Protein AF-A0A3M5E3H2-F1 (afdb_monomer_lite)

Structure (mmCIF, N/CA/C/O backbone):
data_AF-A0A3M5E3H2-F1
#
_entry.id   AF-A0A3M5E3H2-F1
#
loop_
_atom_site.group_PDB
_atom_site.id
_atom_site.type_symbol
_atom_site.label_atom_id
_atom_site.label_alt_id
_atom_site.label_comp_id
_atom_site.label_asym_id
_atom_site.label_entity_id
_atom_site.label_seq_id
_atom_site.pdbx_PDB_ins_code
_atom_site.Cartn_x
_atom_site.Cartn_y
_atom_site.Cartn_z
_atom_site.occupancy
_atom_site.B_iso_or_equiv
_atom_site.auth_seq_id
_atom_site.auth_comp_id
_atom_site.auth_asym_id
_atom_site.auth_atom_id
_atom_site.pdbx_PDB_model_num
ATOM 1 N N . MET A 1 1 ? -10.280 30.572 17.667 1.00 24.98 1 MET A N 1
ATOM 2 C CA . MET A 1 1 ? -10.119 31.002 16.257 1.00 24.98 1 MET A CA 1
ATOM 3 C C . MET A 1 1 ? -9.530 29.862 15.417 1.00 24.98 1 MET A C 1
ATOM 5 O O . MET A 1 1 ? -8.438 29.987 14.885 1.00 24.98 1 MET A O 1
ATOM 9 N N . ALA A 1 2 ? -10.237 28.734 15.304 1.00 27.50 2 ALA A N 1
ATOM 10 C CA . ALA A 1 2 ? -9.806 27.563 14.534 1.00 27.50 2 ALA A CA 1
ATOM 11 C C . ALA A 1 2 ? -10.835 27.304 13.423 1.00 27.50 2 ALA A C 1
ATOM 13 O O . ALA A 1 2 ? -11.674 26.425 13.549 1.00 27.50 2 ALA A O 1
ATOM 14 N N . SER A 1 3 ? -10.863 28.165 12.401 1.00 30.80 3 SER A N 1
ATOM 15 C CA . SER A 1 3 ? -11.908 28.105 11.362 1.00 30.80 3 SER A CA 1
ATOM 16 C C . SER A 1 3 ? -11.408 28.301 9.928 1.00 30.80 3 SER A C 1
ATOM 18 O O . SER A 1 3 ? -12.198 28.139 9.007 1.00 30.80 3 SER A O 1
ATOM 20 N N . SER A 1 4 ? -10.127 28.614 9.696 1.00 26.80 4 SER A N 1
ATOM 21 C CA . SER A 1 4 ? -9.605 28.797 8.328 1.00 26.80 4 SER A CA 1
ATOM 22 C C . SER A 1 4 ? -8.741 27.634 7.825 1.00 26.80 4 SER A C 1
ATOM 24 O O . SER A 1 4 ? -8.666 27.424 6.618 1.00 26.80 4 SER A O 1
ATOM 26 N N . ALA A 1 5 ? -8.124 26.853 8.719 1.00 29.28 5 ALA A N 1
ATOM 27 C CA . ALA A 1 5 ? -7.246 25.744 8.334 1.00 29.28 5 ALA A CA 1
ATOM 28 C C . ALA A 1 5 ? -8.039 24.513 7.861 1.00 29.28 5 ALA A C 1
ATOM 30 O O . ALA A 1 5 ? -7.761 23.977 6.794 1.00 29.28 5 ALA A O 1
ATOM 31 N N . SER A 1 6 ? -9.081 24.118 8.602 1.00 30.88 6 SER A N 1
ATOM 32 C CA . SER A 1 6 ? -9.909 22.946 8.281 1.00 30.88 6 SER A CA 1
ATOM 33 C C . SER A 1 6 ? -10.748 23.121 7.011 1.00 30.88 6 SER A C 1
ATOM 35 O O . SER A 1 6 ? -11.039 22.140 6.340 1.00 30.88 6 SER A O 1
ATOM 37 N N . ALA A 1 7 ? -11.115 24.362 6.669 1.00 29.27 7 ALA A N 1
ATOM 38 C CA . ALA A 1 7 ? -11.864 24.666 5.449 1.00 29.27 7 ALA A CA 1
ATOM 39 C C . ALA A 1 7 ? -10.999 24.513 4.186 1.00 29.27 7 ALA A C 1
ATOM 41 O O . ALA A 1 7 ? -11.490 24.030 3.176 1.00 29.27 7 ALA A O 1
ATOM 42 N N . ARG A 1 8 ? -9.701 24.851 4.255 1.00 29.38 8 ARG A N 1
ATOM 43 C CA . ARG A 1 8 ? -8.766 24.660 3.131 1.00 29.38 8 ARG A CA 1
ATOM 44 C C . ARG A 1 8 ? -8.335 23.209 2.930 1.00 29.38 8 ARG A C 1
ATOM 46 O O . ARG A 1 8 ? -7.962 22.863 1.822 1.00 29.38 8 ARG A O 1
ATOM 53 N N . LEU A 1 9 ? -8.400 22.374 3.971 1.00 33.12 9 LEU A N 1
ATOM 54 C CA . LEU A 1 9 ? -8.056 20.946 3.891 1.00 33.12 9 LEU A CA 1
ATOM 55 C C . LEU A 1 9 ? -9.056 20.111 3.073 1.00 33.12 9 LEU A C 1
ATOM 57 O O . LEU A 1 9 ? -8.763 18.969 2.746 1.00 33.12 9 LEU A O 1
ATOM 61 N N . LEU A 1 10 ? -10.255 20.633 2.800 1.00 39.06 10 LEU A N 1
ATOM 62 C CA . LEU A 1 10 ? -11.311 19.921 2.072 1.00 39.06 10 LEU A CA 1
ATOM 63 C C . LEU A 1 10 ? -11.471 20.393 0.615 1.00 39.06 10 LEU A C 1
ATOM 65 O O . LEU A 1 10 ? -12.253 19.795 -0.117 1.00 39.06 10 LEU A O 1
ATOM 69 N N . ASP A 1 11 ? -10.733 21.431 0.207 1.00 33.22 11 ASP A N 1
ATOM 70 C CA . ASP A 1 11 ? -10.933 22.184 -1.045 1.00 33.22 11 ASP A CA 1
ATOM 71 C C . ASP A 1 11 ? -9.992 21.738 -2.188 1.00 33.22 11 ASP A C 1
ATOM 73 O O . ASP A 1 11 ? -10.074 22.231 -3.310 1.00 33.22 11 ASP A O 1
ATOM 77 N N . THR A 1 12 ? -9.088 20.790 -1.918 1.00 33.94 12 THR A N 1
ATOM 78 C CA . THR A 1 12 ? -8.116 20.237 -2.875 1.00 33.94 12 THR A CA 1
ATOM 79 C C . THR A 1 12 ? -8.295 18.727 -3.016 1.00 33.94 12 THR A C 1
ATOM 81 O O . THR A 1 12 ? -8.411 18.046 -2.006 1.00 33.94 12 THR A O 1
ATOM 84 N N . ASP A 1 13 ? -8.350 18.223 -4.258 1.00 39.69 13 ASP A N 1
ATOM 85 C CA . ASP A 1 13 ? -8.534 16.818 -4.689 1.00 39.69 13 ASP A CA 1
ATOM 86 C C . ASP A 1 13 ? -8.334 15.747 -3.595 1.00 39.69 13 ASP A C 1
ATOM 88 O O . ASP A 1 13 ? -7.263 15.145 -3.458 1.00 39.69 13 ASP A O 1
ATOM 92 N N . ASN A 1 14 ? -9.397 15.506 -2.822 1.00 42.16 14 ASN A N 1
ATOM 93 C CA . ASN A 1 14 ? -9.411 14.606 -1.673 1.00 42.16 14 ASN A CA 1
ATOM 94 C C . ASN A 1 14 ? -10.047 13.260 -2.033 1.00 42.16 14 ASN A C 1
ATOM 96 O O . ASN A 1 14 ? -11.160 13.205 -2.559 1.00 42.16 14 ASN A O 1
ATOM 100 N N . HIS A 1 15 ? -9.409 12.156 -1.639 1.00 43.94 15 HIS A N 1
ATOM 101 C CA . HIS A 1 15 ? -10.069 10.850 -1.617 1.00 43.94 15 HIS A CA 1
ATOM 102 C C . HIS A 1 15 ? -10.847 10.693 -0.304 1.00 43.94 15 HIS A C 1
ATOM 104 O O . HIS A 1 15 ? -10.282 10.378 0.742 1.00 43.94 15 HIS A O 1
ATOM 110 N N . LEU A 1 16 ? -12.161 10.922 -0.352 1.00 42.62 16 LEU A N 1
ATOM 111 C CA . LEU A 1 16 ? -13.077 10.601 0.744 1.00 42.62 16 LEU A CA 1
ATOM 112 C C . LEU A 1 16 ? -13.538 9.150 0.604 1.00 42.62 16 LEU A C 1
ATOM 114 O O . LEU A 1 16 ? -14.404 8.846 -0.219 1.00 42.62 16 LEU A O 1
ATOM 118 N N . ARG A 1 17 ? -13.008 8.249 1.435 1.00 47.22 17 ARG A N 1
ATOM 119 C CA . ARG A 1 17 ? -13.519 6.875 1.504 1.00 47.22 17 ARG A CA 1
ATOM 120 C C . ARG A 1 17 ? -14.488 6.737 2.675 1.00 47.22 17 ARG A C 1
ATOM 122 O O . ARG A 1 17 ? -14.124 6.906 3.837 1.00 47.22 17 ARG A O 1
ATOM 129 N N . ARG A 1 18 ? -15.752 6.431 2.361 1.00 42.09 18 ARG A N 1
ATOM 130 C CA . ARG A 1 18 ? -16.764 6.053 3.358 1.00 42.09 18 ARG A CA 1
ATOM 131 C C . ARG A 1 18 ? -16.451 4.644 3.856 1.00 42.09 18 ARG A C 1
ATOM 133 O O . ARG A 1 18 ? -16.488 3.701 3.071 1.00 42.09 18 ARG A O 1
ATOM 140 N N . GLY A 1 19 ? -16.160 4.494 5.145 1.00 40.78 19 GLY A N 1
ATOM 141 C CA . GLY A 1 19 ? -16.136 3.177 5.776 1.00 40.78 19 GLY A CA 1
ATOM 142 C C . GLY A 1 19 ? -17.565 2.658 5.929 1.00 40.78 19 GLY A C 1
ATOM 143 O O . GLY A 1 19 ? -18.363 3.285 6.623 1.00 40.78 19 GLY A O 1
ATOM 144 N N . LEU A 1 20 ? -17.902 1.535 5.286 1.00 39.81 20 LEU A N 1
ATOM 145 C CA . LEU A 1 20 ? -19.012 0.706 5.758 1.00 39.81 20 LEU A CA 1
ATOM 146 C C . LEU A 1 20 ? -18.526 -0.057 7.001 1.00 39.81 20 LEU A C 1
ATOM 148 O O . LEU A 1 20 ? -17.483 -0.703 6.961 1.00 39.81 20 LEU A O 1
ATOM 152 N N . ASP A 1 21 ? -19.284 0.084 8.089 1.00 39.50 21 ASP A N 1
ATOM 15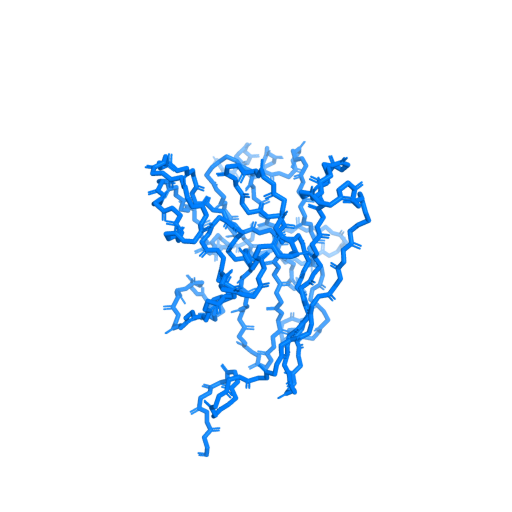3 C CA . ASP A 1 21 ? -19.108 -0.520 9.417 1.00 39.50 21 ASP A CA 1
ATOM 154 C C . ASP A 1 21 ? -17.797 -0.214 10.163 1.00 39.50 21 ASP A C 1
ATOM 156 O O . ASP A 1 21 ? -17.011 -1.085 10.536 1.00 39.50 21 ASP A O 1
ATOM 160 N N . SER A 1 22 ? -17.627 1.063 10.517 1.00 40.03 22 SER A N 1
ATOM 161 C CA . SER A 1 22 ? -16.979 1.412 11.786 1.00 40.03 22 SER A CA 1
ATOM 162 C C . SER A 1 22 ? -18.007 1.280 12.925 1.00 40.03 22 SER A C 1
ATOM 164 O O . SER A 1 22 ? -19.150 1.707 12.747 1.00 40.03 22 SER A O 1
ATOM 166 N N . PRO A 1 23 ? -17.645 0.784 14.128 1.00 41.59 23 PRO A N 1
ATOM 167 C CA . PRO A 1 23 ? -18.532 0.837 15.297 1.00 41.59 23 PRO A CA 1
ATOM 168 C C . PRO A 1 23 ? -18.955 2.272 15.668 1.00 41.59 23 PRO A C 1
ATOM 170 O O . PRO A 1 23 ? -19.907 2.464 16.421 1.00 41.59 23 PRO A O 1
ATOM 173 N N . ARG A 1 24 ? -18.289 3.291 15.106 1.00 45.66 24 ARG A N 1
ATOM 174 C CA . ARG A 1 24 ? -18.773 4.674 15.050 1.00 45.66 24 ARG A CA 1
ATOM 175 C C . ARG A 1 24 ? -19.448 4.884 13.695 1.00 45.66 24 ARG A C 1
ATOM 177 O O . ARG A 1 24 ? -18.758 5.119 12.706 1.00 45.66 24 ARG A O 1
ATOM 184 N N . ARG A 1 25 ? -20.781 4.813 13.653 1.00 44.31 25 ARG A N 1
ATOM 185 C CA . ARG A 1 25 ? -21.604 4.897 12.427 1.00 44.31 25 ARG A CA 1
ATOM 186 C C . ARG A 1 25 ? -21.476 6.218 11.638 1.00 44.31 25 ARG A C 1
ATOM 188 O O . ARG A 1 25 ? -22.064 6.326 10.569 1.00 44.31 25 ARG A O 1
ATOM 195 N N . ASP A 1 26 ? -20.655 7.166 12.102 1.00 51.56 26 ASP A N 1
ATOM 196 C CA . ASP A 1 26 ? -20.571 8.533 11.575 1.00 51.56 26 ASP A CA 1
ATOM 197 C C . ASP A 1 26 ? -19.149 9.005 11.211 1.00 51.56 26 ASP A C 1
ATOM 199 O O . ASP A 1 26 ? -18.940 10.205 11.087 1.00 51.56 26 ASP A O 1
ATOM 203 N N . ALA A 1 27 ? -18.159 8.115 11.052 1.00 56.34 27 ALA A N 1
ATOM 204 C CA . ALA A 1 27 ? -16.757 8.498 10.809 1.00 56.34 27 ALA A CA 1
ATOM 205 C C . ALA A 1 27 ? -16.323 8.374 9.327 1.00 56.34 27 ALA A C 1
ATOM 207 O O . ALA A 1 27 ? -16.351 7.282 8.760 1.00 56.34 27 ALA A O 1
ATOM 208 N N . GLY A 1 28 ? -15.874 9.473 8.708 1.00 58.59 28 GLY A N 1
ATOM 209 C CA . GLY A 1 28 ? -15.251 9.513 7.373 1.00 58.59 28 GLY A CA 1
ATOM 210 C C . GLY A 1 28 ? -13.780 9.930 7.448 1.00 58.59 28 GLY A C 1
ATOM 211 O O . GLY A 1 28 ? -13.440 10.779 8.267 1.00 58.59 28 GLY A O 1
ATOM 212 N N . LEU A 1 29 ? -12.905 9.342 6.623 1.00 60.53 29 LEU A N 1
ATOM 213 C CA . LEU A 1 29 ? -11.485 9.715 6.563 1.00 60.53 29 LEU A CA 1
ATOM 214 C C . LEU A 1 29 ? -11.177 10.538 5.303 1.00 60.53 29 LEU A C 1
ATOM 216 O O . LEU A 1 29 ? -11.635 10.185 4.216 1.00 60.53 29 LEU A O 1
ATOM 220 N N . ALA A 1 30 ? -10.393 11.610 5.456 1.00 56.00 30 ALA A N 1
ATOM 221 C CA . ALA A 1 30 ? -9.865 12.434 4.361 1.00 56.00 30 ALA A CA 1
ATOM 222 C C . ALA A 1 30 ? -8.331 12.470 4.402 1.00 56.00 30 ALA A C 1
ATOM 224 O O . ALA A 1 30 ? -7.754 12.494 5.495 1.00 56.00 30 ALA A O 1
ATOM 225 N N . ALA A 1 31 ? -7.698 12.475 3.224 1.00 54.66 31 ALA A N 1
ATOM 226 C CA . ALA A 1 31 ? -6.249 12.466 3.070 1.00 54.66 31 ALA A CA 1
ATOM 227 C C . ALA A 1 31 ? -5.745 13.543 2.096 1.00 54.66 31 ALA A C 1
ATOM 229 O O . ALA A 1 31 ? -6.076 13.500 0.916 1.00 54.66 31 ALA A O 1
ATOM 230 N N . GLU A 1 32 ? -4.922 14.468 2.601 1.00 52.44 32 GLU A N 1
ATOM 231 C CA . GLU A 1 32 ? -4.383 15.629 1.862 1.00 52.44 32 GLU A CA 1
ATOM 232 C C . GLU A 1 32 ? -3.162 15.257 0.992 1.00 52.44 32 GLU A C 1
ATOM 234 O O . GLU A 1 32 ? -2.498 14.259 1.266 1.00 52.44 32 GLU A O 1
ATOM 239 N N . ARG A 1 33 ? -2.822 16.042 -0.045 1.00 52.03 33 ARG A N 1
ATOM 240 C CA . ARG A 1 33 ? -1.757 15.709 -1.017 1.00 52.03 33 ARG A CA 1
ATOM 241 C C . ARG A 1 33 ? -0.357 16.209 -0.636 1.00 52.03 33 ARG A C 1
ATOM 243 O O . ARG A 1 33 ? 0.608 15.479 -0.864 1.00 52.03 33 ARG A O 1
ATOM 250 N N . GLU A 1 34 ? -0.211 17.390 -0.029 1.00 45.34 34 GLU A N 1
ATOM 251 C CA . GLU A 1 34 ? 1.097 17.913 0.412 1.00 45.34 34 GLU A CA 1
ATOM 252 C C . GLU A 1 34 ? 1.220 17.948 1.943 1.00 45.34 34 GLU A C 1
ATOM 254 O O . GLU A 1 34 ? 0.585 18.757 2.615 1.00 45.34 34 GLU A O 1
ATOM 259 N N . ARG A 1 35 ? 2.081 17.071 2.493 1.00 60.72 35 ARG A N 1
ATOM 260 C CA . ARG A 1 35 ? 2.051 16.609 3.901 1.00 60.72 35 ARG A CA 1
ATOM 261 C C . ARG A 1 35 ? 0.732 15.891 4.182 1.00 60.72 35 ARG A C 1
ATOM 263 O O . ARG A 1 35 ? -0.196 16.472 4.739 1.00 60.72 35 ARG A O 1
ATOM 270 N N . ARG A 1 36 ? 0.659 14.633 3.731 1.00 68.56 36 ARG A N 1
ATOM 271 C CA . ARG A 1 36 ? -0.570 13.839 3.763 1.00 68.56 36 ARG A CA 1
ATOM 272 C C . ARG A 1 36 ? -1.066 13.685 5.197 1.00 68.56 36 ARG A C 1
ATOM 274 O O . ARG A 1 36 ? -0.471 12.982 6.014 1.00 68.56 36 ARG A O 1
ATOM 281 N N . GLY A 1 37 ? -2.141 14.405 5.497 1.00 75.81 37 GLY A N 1
ATOM 282 C CA . GLY A 1 37 ? -2.857 14.298 6.756 1.00 75.81 37 GLY A CA 1
ATOM 283 C C . GLY A 1 37 ? -3.867 13.163 6.707 1.00 75.81 37 GLY A C 1
ATOM 284 O O . GLY A 1 37 ? -4.283 12.752 5.633 1.00 75.81 37 GLY A O 1
ATOM 285 N N . LEU A 1 38 ? -4.271 12.665 7.867 1.00 81.12 38 LEU A N 1
ATOM 286 C CA . LEU A 1 38 ? -5.430 11.799 8.014 1.00 81.12 38 LEU A CA 1
ATOM 287 C C . LEU A 1 38 ? -6.298 12.385 9.113 1.00 81.12 38 LEU A C 1
ATOM 289 O O . LEU A 1 38 ? -5.798 12.628 10.209 1.00 81.12 38 LEU A O 1
ATOM 293 N N . LEU A 1 39 ? -7.582 12.588 8.848 1.00 81.75 39 LEU A N 1
ATOM 294 C CA . LEU A 1 39 ? -8.536 13.045 9.857 1.00 81.75 39 LEU A CA 1
ATOM 295 C C . LEU A 1 39 ? -9.785 12.181 9.868 1.00 81.75 39 LEU A C 1
ATOM 297 O O . LEU A 1 39 ? -10.184 11.693 8.820 1.00 81.75 39 LEU A O 1
ATOM 301 N N . VAL A 1 40 ? -10.406 12.047 11.035 1.00 80.44 40 VAL A N 1
ATOM 302 C CA . VAL A 1 40 ? -11.738 11.484 11.253 1.00 80.44 40 VAL A CA 1
ATOM 303 C C . VAL A 1 40 ? -12.746 12.623 11.284 1.00 80.44 40 VAL A C 1
ATOM 305 O O . VAL A 1 40 ? -12.762 13.433 12.206 1.00 80.44 40 VAL A O 1
ATOM 308 N N . ALA A 1 41 ? -13.609 12.680 10.282 1.00 78.69 41 ALA A N 1
ATOM 309 C CA . ALA A 1 41 ? -14.752 13.573 10.257 1.00 78.69 41 ALA A CA 1
ATOM 310 C C . ALA A 1 41 ? -15.984 12.854 10.806 1.00 78.69 41 ALA A C 1
ATOM 312 O O . ALA A 1 41 ? -16.284 11.734 10.398 1.00 78.69 41 ALA A O 1
ATOM 313 N N . HIS A 1 42 ? -16.711 13.522 11.692 1.00 76.31 42 HIS A N 1
ATOM 314 C CA . HIS A 1 42 ? -18.009 13.103 12.193 1.00 76.31 42 HIS A CA 1
ATOM 315 C C . HIS A 1 42 ? -19.119 13.689 11.330 1.00 76.31 42 HIS A C 1
ATOM 317 O O . HIS A 1 42 ? -19.041 14.849 10.918 1.00 76.31 42 HIS A O 1
ATOM 323 N N . ARG A 1 43 ? -20.153 12.902 11.041 1.00 74.25 43 ARG A N 1
ATOM 324 C CA . ARG A 1 43 ? -21.332 13.399 10.337 1.00 74.25 43 ARG A CA 1
ATOM 325 C C . ARG A 1 43 ? -22.388 13.869 11.332 1.00 74.25 43 ARG A C 1
ATOM 327 O O . ARG A 1 43 ? -22.942 13.062 12.064 1.00 74.25 43 ARG A O 1
ATOM 334 N N . ASP A 1 44 ? -22.700 15.158 11.299 1.00 76.31 44 ASP A N 1
ATOM 335 C CA . ASP A 1 44 ? -23.777 15.777 12.075 1.00 76.31 44 ASP A CA 1
ATOM 336 C C . ASP A 1 44 ? -24.732 16.508 11.124 1.00 76.31 44 ASP A C 1
ATOM 338 O O . ASP A 1 44 ? -24.305 17.355 10.339 1.00 76.31 44 ASP A O 1
ATOM 342 N N . ASN A 1 45 ? -26.023 16.159 11.164 1.00 75.25 45 ASN A N 1
ATOM 343 C CA . ASN A 1 45 ? -27.088 16.809 10.390 1.00 75.25 45 ASN A CA 1
ATOM 344 C C . ASN A 1 45 ? -26.726 17.060 8.909 1.00 75.25 45 ASN A C 1
ATOM 346 O O . ASN A 1 45 ? -26.957 18.130 8.353 1.00 75.25 45 ASN A O 1
ATOM 350 N N . SER A 1 46 ? -26.158 16.042 8.255 1.00 76.62 46 SER A N 1
ATOM 351 C CA . SER A 1 46 ? -25.671 16.055 6.862 1.00 76.62 46 SER A CA 1
ATOM 352 C C . SER A 1 46 ? -24.380 16.831 6.579 1.00 76.62 46 SER A C 1
ATOM 354 O O . SER A 1 46 ? -23.873 16.713 5.463 1.00 76.62 46 SER A O 1
ATOM 356 N N . ALA A 1 47 ? -23.795 17.521 7.557 1.00 76.62 47 ALA A N 1
ATOM 357 C CA . ALA A 1 47 ? -22.475 18.136 7.454 1.00 76.62 47 ALA A CA 1
ATOM 358 C C . ALA A 1 47 ? -21.380 17.205 8.001 1.00 76.62 47 ALA A C 1
ATOM 360 O O . ALA A 1 47 ? -21.593 16.476 8.967 1.00 76.62 47 ALA A O 1
ATOM 361 N N . TRP A 1 48 ? -20.194 17.245 7.394 1.00 76.62 48 TRP A N 1
ATOM 362 C CA . TRP A 1 48 ? -18.998 16.594 7.930 1.00 76.62 48 TRP A CA 1
ATOM 363 C C . TRP A 1 48 ? -18.214 17.597 8.769 1.00 76.62 48 TRP A C 1
ATOM 365 O O . TRP A 1 48 ? -17.888 18.684 8.294 1.00 76.62 48 TRP A O 1
ATOM 375 N N . ARG A 1 49 ? -17.913 17.241 10.017 1.00 77.88 49 ARG A N 1
ATOM 376 C CA . ARG A 1 49 ? -17.200 18.095 10.967 1.00 77.88 49 ARG A CA 1
ATOM 377 C C . ARG A 1 49 ? -16.015 17.352 11.567 1.00 77.88 49 ARG A C 1
ATOM 379 O O . ARG A 1 49 ? -16.122 16.210 11.994 1.00 77.88 49 ARG A O 1
ATOM 386 N N . CYS A 1 50 ? -14.875 18.026 11.606 1.00 77.62 50 CYS A N 1
ATOM 387 C CA . CYS A 1 50 ? -13.707 17.591 12.361 1.00 77.62 50 CYS A CA 1
ATOM 388 C C . CYS A 1 50 ? -13.870 18.150 13.783 1.00 77.62 50 CYS A C 1
ATOM 390 O O . CYS A 1 50 ? -13.689 19.351 13.988 1.00 77.62 50 CYS A O 1
ATOM 392 N N . GLU A 1 51 ? -14.282 17.319 14.742 1.00 75.38 51 GLU A N 1
ATOM 393 C CA . GLU A 1 51 ? -14.540 17.738 16.127 1.00 75.38 51 GLU A CA 1
ATOM 394 C C . GLU A 1 51 ? -13.511 17.145 17.095 1.00 75.38 51 GLU A C 1
ATOM 396 O O . GLU A 1 51 ? -13.127 15.981 16.985 1.00 75.38 51 GLU A O 1
ATOM 401 N N . GLY A 1 52 ? -13.056 17.948 18.060 1.00 76.62 52 GLY A N 1
ATOM 402 C CA . GLY A 1 52 ? -12.059 17.523 19.045 1.00 76.62 52 GLY A CA 1
ATOM 403 C C . GLY A 1 52 ? -10.718 17.119 18.416 1.00 76.62 52 GLY A C 1
ATOM 404 O O . GLY A 1 52 ? -10.184 17.815 17.554 1.00 76.62 52 GLY A O 1
ATOM 405 N N . SER A 1 53 ? -10.153 15.995 18.870 1.00 77.00 53 SER A N 1
ATOM 406 C CA . SER A 1 53 ? -8.905 15.418 18.337 1.00 77.00 53 SER A CA 1
ATOM 407 C C . SER A 1 53 ? -9.182 14.561 17.098 1.00 77.00 53 SER A C 1
ATOM 409 O O . SER A 1 53 ? -9.035 13.344 17.120 1.00 77.00 53 SER A O 1
ATOM 411 N N . CYS A 1 54 ? -9.646 15.208 16.032 1.00 79.56 54 CYS A N 1
ATOM 412 C CA . CYS A 1 54 ? -10.053 14.549 14.794 1.00 79.56 54 CYS A CA 1
ATOM 413 C C . CYS A 1 54 ? -8.890 14.274 13.827 1.00 79.56 54 CYS A C 1
ATOM 415 O O . CYS A 1 54 ? -9.017 13.421 12.959 1.00 79.56 54 CYS A O 1
ATOM 417 N N . VAL A 1 55 ? -7.753 14.964 13.950 1.00 84.38 55 VAL A N 1
ATOM 418 C CA . VAL A 1 55 ? -6.570 14.717 13.107 1.00 84.38 55 VAL A CA 1
ATOM 419 C C . VAL A 1 55 ? -5.779 13.542 13.681 1.00 84.38 55 VAL A C 1
ATOM 421 O O . VAL A 1 55 ? -5.245 13.636 14.782 1.00 84.38 55 VAL A O 1
ATOM 424 N N . LEU A 1 56 ? -5.703 12.447 12.927 1.00 83.38 56 LEU A N 1
ATOM 425 C CA . LEU A 1 56 ? -4.952 11.240 13.276 1.00 83.38 56 LEU A CA 1
ATOM 426 C C . LEU A 1 56 ? -3.489 11.322 12.836 1.00 83.38 56 LEU A C 1
ATOM 428 O O . LEU A 1 56 ? -2.603 10.899 13.569 1.00 83.38 56 LEU A O 1
ATOM 432 N N . LEU A 1 57 ? -3.234 11.852 11.637 1.00 80.50 57 LEU A N 1
ATOM 433 C CA . LEU A 1 57 ? -1.890 12.017 11.084 1.00 80.50 57 LEU A CA 1
ATOM 434 C C . LEU A 1 57 ? -1.751 13.404 10.470 1.00 80.50 57 LEU A C 1
ATOM 436 O O . LEU A 1 57 ? -2.670 13.913 9.835 1.00 80.50 57 LEU A O 1
ATOM 440 N N . ALA A 1 58 ? -0.568 13.980 10.617 1.00 80.44 58 ALA A N 1
ATOM 441 C CA . ALA A 1 58 ? -0.109 15.146 9.871 1.00 80.44 58 ALA A CA 1
ATOM 442 C C . ALA A 1 58 ? 1.386 14.958 9.597 1.00 80.44 58 ALA A C 1
ATOM 444 O O . ALA A 1 58 ? 2.233 15.746 10.019 1.00 80.44 58 ALA A O 1
ATOM 445 N N . GLU A 1 59 ? 1.719 13.824 8.981 1.00 72.19 59 GLU A N 1
ATOM 446 C CA . GLU A 1 59 ? 3.103 13.434 8.755 1.00 72.19 59 GLU A CA 1
ATOM 447 C C . GLU A 1 59 ? 3.597 13.946 7.402 1.00 72.19 59 GLU A C 1
ATOM 449 O O . GLU A 1 59 ? 2.902 13.941 6.387 1.00 72.19 59 GLU A O 1
ATOM 454 N N . GLY A 1 60 ? 4.843 14.401 7.400 1.00 77.81 60 GLY A N 1
ATOM 455 C CA . GLY A 1 60 ? 5.572 14.734 6.191 1.00 77.81 60 GLY A CA 1
ATOM 456 C C . GLY A 1 60 ? 6.876 13.955 6.118 1.00 77.81 60 GLY A C 1
ATOM 457 O O . GLY A 1 60 ? 7.123 12.995 6.851 1.00 77.81 60 GLY A O 1
ATOM 458 N N . GLY A 1 61 ? 7.750 14.423 5.241 1.00 86.25 61 GLY A N 1
ATOM 459 C CA . GLY A 1 61 ? 9.068 13.841 5.050 1.00 86.25 61 GLY A CA 1
ATOM 460 C C . GLY A 1 61 ? 9.132 12.937 3.832 1.00 86.25 61 GLY A C 1
ATOM 461 O O . GLY A 1 61 ? 8.149 12.715 3.124 1.00 86.25 61 GLY A O 1
ATOM 462 N N . LYS A 1 62 ? 10.347 12.468 3.569 1.00 90.56 62 LYS A N 1
ATOM 463 C CA . LYS A 1 62 ? 10.673 11.668 2.397 1.00 90.56 62 LYS A CA 1
ATOM 464 C C . LYS A 1 62 ? 11.184 10.307 2.833 1.00 90.56 62 LYS A C 1
ATOM 466 O O . LYS A 1 62 ? 11.904 10.220 3.828 1.00 90.56 62 LYS A O 1
ATOM 471 N N . ILE A 1 63 ? 10.833 9.280 2.079 1.00 91.62 63 ILE A N 1
ATOM 472 C CA . ILE A 1 63 ? 11.382 7.934 2.228 1.00 91.62 63 ILE A CA 1
ATOM 473 C C . ILE A 1 63 ? 12.181 7.573 0.991 1.00 91.62 63 ILE A C 1
ATOM 475 O O . ILE A 1 63 ? 11.979 8.124 -0.093 1.00 91.62 63 ILE A O 1
ATOM 479 N N . GLU A 1 64 ? 13.113 6.659 1.188 1.00 93.94 64 GLU A N 1
ATOM 480 C CA . GLU A 1 64 ? 13.698 5.915 0.089 1.00 93.94 64 GLU A CA 1
ATOM 481 C C . GLU A 1 64 ? 12.701 4.821 -0.318 1.00 93.94 64 GLU A C 1
ATOM 483 O O . GLU A 1 64 ? 12.152 4.157 0.570 1.00 93.94 64 GLU A O 1
ATOM 488 N N . PRO A 1 65 ? 12.383 4.684 -1.615 1.00 93.69 65 PRO A N 1
ATOM 489 C CA . PRO A 1 65 ? 11.512 3.614 -2.075 1.00 93.69 65 PRO A CA 1
ATOM 490 C C . PRO A 1 65 ? 12.189 2.245 -1.892 1.00 93.69 65 PRO A C 1
ATOM 492 O O . PRO A 1 65 ? 13.402 2.172 -1.674 1.00 93.69 65 PRO A O 1
ATOM 495 N N . PRO A 1 66 ? 11.426 1.145 -1.990 1.00 94.75 66 PRO A N 1
ATOM 496 C CA . PRO A 1 66 ? 12.006 -0.192 -1.980 1.00 94.75 66 PRO A CA 1
ATOM 497 C C . PRO A 1 66 ? 13.061 -0.344 -3.097 1.00 94.75 66 PRO A C 1
ATOM 499 O O . PRO A 1 66 ? 12.865 0.206 -4.189 1.00 94.75 66 PRO A O 1
ATOM 502 N N . PRO A 1 67 ? 14.158 -1.093 -2.865 1.00 92.50 67 PRO A N 1
ATOM 503 C CA . PRO A 1 67 ? 15.229 -1.279 -3.848 1.00 92.50 67 PRO A CA 1
ATOM 504 C C . PRO A 1 67 ? 14.742 -1.763 -5.219 1.00 92.50 67 PRO A C 1
ATOM 506 O O . PRO A 1 67 ? 15.294 -1.378 -6.247 1.00 92.50 67 PRO A O 1
ATOM 509 N N . GLU A 1 68 ? 13.673 -2.558 -5.242 1.00 94.06 68 GLU A N 1
ATOM 510 C CA . GLU A 1 68 ? 13.026 -3.091 -6.440 1.00 94.06 68 GLU A CA 1
ATOM 511 C C . GLU A 1 68 ? 12.540 -1.985 -7.388 1.00 94.06 68 GLU A C 1
ATOM 513 O O . GLU A 1 68 ? 12.479 -2.198 -8.599 1.00 94.06 68 GLU A O 1
ATOM 518 N N . LEU A 1 69 ? 12.245 -0.780 -6.877 1.00 92.00 69 LEU A N 1
ATOM 519 C CA . LEU A 1 69 ? 11.858 0.361 -7.711 1.00 92.00 69 LEU A CA 1
ATOM 520 C C . LEU A 1 69 ? 13.053 0.901 -8.513 1.00 92.00 69 LEU A C 1
ATOM 522 O O . LEU A 1 69 ? 12.863 1.630 -9.480 1.00 92.00 69 LEU A O 1
ATOM 526 N N . GLY A 1 70 ? 14.294 0.546 -8.169 1.00 88.62 70 GLY A N 1
ATOM 527 C CA . GLY A 1 70 ? 15.486 0.959 -8.919 1.00 88.62 70 GLY A CA 1
ATOM 528 C C . GLY A 1 70 ? 15.737 2.472 -8.916 1.00 88.62 70 GLY A C 1
ATOM 529 O O . GLY A 1 70 ? 16.441 2.982 -9.781 1.00 88.62 70 GLY A O 1
ATOM 530 N N . SER A 1 71 ? 15.155 3.201 -7.961 1.00 84.75 71 SER A N 1
ATOM 531 C CA . SER A 1 71 ? 15.313 4.646 -7.801 1.00 84.75 71 SER A CA 1
ATOM 532 C C . SER A 1 71 ? 15.863 4.946 -6.412 1.00 84.75 71 SER A C 1
ATOM 534 O O . SER A 1 71 ? 15.205 4.675 -5.417 1.00 84.75 71 SER A O 1
ATOM 536 N N . ALA A 1 72 ? 17.042 5.563 -6.323 1.00 84.00 72 ALA A N 1
ATOM 537 C CA . ALA A 1 72 ? 17.600 6.039 -5.049 1.00 84.00 72 ALA A CA 1
ATOM 538 C C . ALA A 1 72 ? 17.025 7.409 -4.624 1.00 84.00 72 ALA A C 1
ATOM 540 O O . ALA A 1 72 ? 17.437 8.011 -3.628 1.00 84.00 72 ALA A O 1
ATOM 541 N N . ARG A 1 73 ? 16.093 7.968 -5.409 1.00 90.38 73 ARG A N 1
ATOM 542 C CA . ARG A 1 73 ? 15.530 9.289 -5.138 1.00 90.38 73 ARG A CA 1
ATOM 543 C C . ARG A 1 73 ? 14.571 9.204 -3.958 1.00 90.38 73 ARG A C 1
ATOM 545 O O . ARG A 1 73 ? 13.507 8.603 -4.053 1.00 90.38 73 ARG A O 1
ATOM 552 N N . LYS A 1 74 ? 14.894 9.923 -2.882 1.00 92.19 74 LYS A N 1
ATOM 553 C CA . LYS A 1 74 ? 13.960 10.121 -1.770 1.00 92.19 74 LYS A CA 1
ATOM 554 C C . LYS A 1 74 ? 12.757 10.944 -2.226 1.00 92.19 74 LYS A C 1
ATOM 556 O O . LYS A 1 74 ? 12.910 12.095 -2.654 1.00 92.19 74 LYS A O 1
ATOM 561 N N . LEU A 1 75 ? 11.568 10.372 -2.092 1.00 89.69 75 LEU A N 1
ATOM 562 C CA . LEU A 1 75 ? 10.296 10.983 -2.472 1.00 89.69 75 LEU A CA 1
ATOM 563 C C . LEU A 1 75 ? 9.377 11.112 -1.249 1.00 89.69 75 LEU A C 1
ATOM 565 O O . LEU A 1 75 ? 9.610 10.435 -0.245 1.00 89.69 75 LEU A O 1
ATOM 569 N N . PRO A 1 76 ? 8.396 12.032 -1.269 1.00 87.25 76 PRO A N 1
ATOM 570 C CA . PRO A 1 76 ? 7.489 12.228 -0.144 1.00 87.25 76 PRO A CA 1
ATOM 571 C C . PRO A 1 76 ? 6.767 10.939 0.245 1.00 87.25 76 PRO A C 1
ATOM 573 O O . PRO A 1 76 ? 6.343 10.190 -0.627 1.00 87.25 76 PRO A O 1
ATOM 576 N N . LYS A 1 77 ? 6.602 10.706 1.550 1.00 87.12 77 LYS A N 1
ATOM 577 C CA . LYS A 1 77 ? 5.708 9.650 2.037 1.00 87.12 77 LYS A CA 1
ATOM 578 C C . LYS A 1 77 ? 4.288 9.906 1.547 1.00 87.12 77 LYS A C 1
ATOM 580 O O . LYS A 1 77 ? 3.815 11.044 1.607 1.00 87.12 77 LYS A O 1
ATOM 585 N N . ASP A 1 78 ? 3.604 8.849 1.144 1.00 85.00 78 ASP A N 1
ATOM 586 C CA . ASP A 1 78 ? 2.208 8.915 0.764 1.00 85.00 78 ASP A CA 1
ATOM 587 C C . ASP A 1 78 ? 1.482 7.584 0.961 1.00 85.00 78 ASP A C 1
ATOM 589 O O . ASP A 1 78 ? 2.067 6.503 0.910 1.00 85.00 78 ASP A O 1
ATOM 593 N N . PHE A 1 79 ? 0.168 7.691 1.130 1.00 88.31 79 PHE A N 1
ATOM 594 C CA . PHE A 1 79 ? -0.752 6.586 0.940 1.00 88.31 79 PHE A CA 1
ATOM 595 C C . PHE A 1 79 ? -1.845 6.993 -0.050 1.00 88.31 79 PHE A C 1
ATOM 597 O O . PHE A 1 79 ? -2.253 8.158 -0.104 1.00 88.31 79 PHE A O 1
ATOM 604 N N . SER A 1 80 ? -2.269 6.043 -0.877 1.00 88.75 80 SER A N 1
ATOM 605 C CA . SER A 1 80 ? -3.244 6.239 -1.955 1.00 88.75 80 SER A CA 1
ATOM 606 C C . SER A 1 80 ? -4.657 5.840 -1.578 1.00 88.75 80 SER A C 1
ATOM 608 O O . SER A 1 80 ? -5.602 6.399 -2.119 1.00 88.75 80 SER A O 1
ATOM 610 N N . ASP A 1 81 ? -4.802 4.903 -0.646 1.00 90.75 81 ASP A N 1
ATOM 611 C CA . ASP A 1 81 ? -6.099 4.360 -0.277 1.00 90.75 81 ASP A CA 1
ATOM 612 C C . ASP A 1 81 ? -6.097 3.822 1.160 1.00 90.75 81 ASP A C 1
ATOM 614 O O . ASP A 1 81 ? -5.044 3.578 1.760 1.00 90.75 81 ASP A O 1
ATOM 618 N N . LEU A 1 82 ? -7.295 3.651 1.715 1.00 90.69 82 LEU A N 1
ATOM 619 C CA . LEU A 1 82 ? -7.554 3.264 3.096 1.00 90.69 82 LEU A CA 1
ATOM 620 C C . LEU A 1 82 ? -8.575 2.130 3.161 1.00 90.69 82 LEU A C 1
ATOM 622 O O . LEU A 1 82 ? -9.684 2.280 2.666 1.00 90.69 82 LEU A O 1
ATOM 626 N N . ALA A 1 83 ? -8.286 1.043 3.866 1.00 91.06 83 ALA A N 1
ATOM 627 C CA . ALA A 1 83 ? -9.273 0.003 4.147 1.00 91.06 83 ALA A CA 1
ATOM 628 C C . ALA A 1 83 ? -9.538 -0.118 5.649 1.00 91.06 83 ALA A C 1
ATOM 630 O O . ALA A 1 83 ? -8.629 -0.031 6.472 1.00 91.06 83 ALA A O 1
ATOM 631 N N . PHE A 1 84 ? -10.798 -0.351 6.007 1.00 88.44 84 PHE A N 1
ATOM 632 C CA . PHE A 1 84 ? -11.182 -0.714 7.365 1.00 88.44 84 PHE A CA 1
ATOM 633 C C . PHE A 1 84 ? -11.430 -2.203 7.426 1.00 88.44 84 PHE A C 1
ATOM 635 O O . PHE A 1 84 ? -12.165 -2.752 6.607 1.00 88.44 84 PHE A O 1
ATOM 642 N N . TYR A 1 85 ? -10.835 -2.849 8.417 1.00 89.88 85 TYR A N 1
ATOM 643 C CA . TYR A 1 85 ? -11.026 -4.271 8.601 1.00 89.88 85 TYR A CA 1
ATOM 644 C C . TYR A 1 85 ? -10.939 -4.619 10.082 1.00 89.88 85 TYR A C 1
ATOM 646 O O . TYR A 1 85 ? -9.916 -4.393 10.730 1.00 89.88 85 TYR A O 1
ATOM 654 N N . ARG A 1 86 ? -12.057 -5.131 10.616 1.00 90.12 86 ARG A N 1
ATOM 655 C CA . ARG A 1 86 ? -12.197 -5.636 11.992 1.00 90.12 86 ARG A CA 1
ATOM 656 C C . ARG A 1 86 ? -11.601 -4.697 13.057 1.00 90.12 86 ARG A C 1
ATOM 658 O O . ARG A 1 86 ? -10.816 -5.109 13.905 1.00 90.12 86 ARG A O 1
ATOM 665 N N . GLY A 1 87 ? -11.965 -3.414 12.996 1.00 88.12 87 GLY A N 1
ATOM 666 C CA . GLY A 1 87 ? -11.547 -2.407 13.982 1.00 88.12 87 GLY A CA 1
ATOM 667 C C . GLY A 1 87 ? -10.127 -1.860 13.802 1.00 88.12 87 GLY A C 1
ATOM 668 O O . GLY A 1 87 ? -9.657 -1.108 14.654 1.00 88.12 87 GLY A O 1
ATOM 669 N N . LYS A 1 88 ? -9.447 -2.201 12.703 1.00 91.81 88 LYS A N 1
ATOM 670 C CA . LYS A 1 88 ? -8.140 -1.648 12.333 1.00 91.81 88 LYS A CA 1
ATOM 671 C C . LYS A 1 88 ? -8.232 -0.828 11.051 1.00 91.81 88 LYS A C 1
ATOM 673 O O . LYS A 1 88 ? -9.074 -1.090 10.188 1.00 91.81 88 LYS A O 1
ATOM 678 N N . LEU A 1 89 ? -7.341 0.154 10.947 1.00 92.25 89 LEU A N 1
ATOM 679 C CA . LEU A 1 89 ? -7.124 0.938 9.739 1.00 92.25 89 LEU A CA 1
ATOM 680 C C . LEU A 1 89 ? -5.979 0.313 8.941 1.00 92.25 89 LEU A C 1
ATOM 682 O O . LEU A 1 89 ? -4.952 -0.043 9.510 1.00 92.25 89 LEU A O 1
ATOM 686 N N . PHE A 1 90 ? -6.134 0.214 7.630 1.00 94.62 90 PHE A N 1
ATOM 687 C CA . PHE A 1 90 ? -5.088 -0.203 6.709 1.00 94.62 90 PHE A CA 1
ATOM 688 C C . PHE A 1 90 ? -4.825 0.920 5.717 1.00 94.62 90 PHE A C 1
ATOM 690 O O . PHE A 1 90 ? -5.765 1.432 5.116 1.00 94.62 90 PHE A O 1
ATOM 697 N N . THR A 1 91 ? -3.563 1.295 5.540 1.00 93.75 91 THR A N 1
ATOM 698 C CA . THR A 1 91 ? -3.123 2.261 4.529 1.00 93.75 91 THR A CA 1
ATOM 699 C C . THR A 1 91 ? -2.407 1.543 3.394 1.00 93.75 91 THR A C 1
ATOM 701 O O . THR A 1 91 ? -1.612 0.629 3.628 1.00 93.75 91 THR A O 1
ATOM 704 N N . LEU A 1 92 ? -2.677 1.967 2.161 1.00 95.44 92 LEU A N 1
ATOM 705 C CA . LEU A 1 92 ? -1.897 1.596 0.985 1.00 95.44 92 LEU A CA 1
ATOM 706 C C . LEU A 1 92 ? -0.771 2.614 0.795 1.00 95.44 92 LEU A C 1
ATOM 708 O O . LEU A 1 92 ? -0.989 3.667 0.207 1.00 95.44 92 LEU A O 1
ATOM 712 N N . GLU A 1 93 ? 0.419 2.318 1.315 1.00 94.25 93 GLU A N 1
ATOM 713 C CA . GLU A 1 93 ? 1.605 3.175 1.215 1.00 94.25 93 GLU A CA 1
ATOM 714 C C . GLU A 1 93 ? 2.212 3.048 -0.190 1.00 94.25 93 GLU A C 1
ATOM 716 O O . GL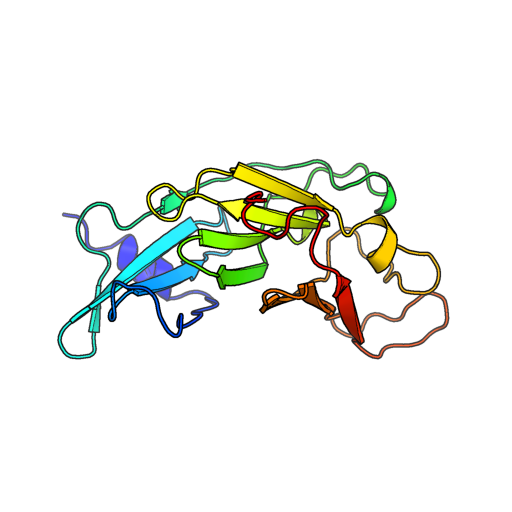U A 1 93 ? 3.001 2.136 -0.472 1.00 94.25 93 GLU A O 1
ATOM 721 N N . ARG A 1 94 ? 1.803 3.946 -1.090 1.00 92.56 94 ARG A N 1
ATOM 722 C CA . ARG A 1 94 ? 2.044 3.854 -2.535 1.00 92.56 94 ARG A CA 1
ATOM 723 C C . ARG A 1 94 ? 3.534 3.850 -2.853 1.00 92.56 94 ARG A C 1
ATOM 725 O O . ARG A 1 94 ? 4.020 2.908 -3.473 1.00 92.56 94 ARG A O 1
ATOM 732 N N . LEU A 1 95 ? 4.281 4.851 -2.386 1.00 93.56 95 LEU A N 1
ATOM 733 C CA . LEU A 1 95 ? 5.724 4.920 -2.613 1.00 93.56 95 LEU A CA 1
ATOM 734 C C . LEU A 1 95 ? 6.488 3.775 -1.928 1.00 93.56 95 LEU A C 1
ATOM 736 O O . LEU A 1 95 ? 7.417 3.216 -2.511 1.00 93.56 95 LEU A O 1
ATOM 740 N N . ALA A 1 96 ? 6.094 3.401 -0.708 1.00 95.31 96 ALA A N 1
ATOM 741 C CA . ALA A 1 96 ? 6.766 2.344 0.055 1.00 95.31 96 ALA A CA 1
ATOM 742 C C . ALA A 1 96 ? 6.473 0.928 -0.475 1.00 95.31 96 ALA A C 1
ATOM 744 O O . ALA A 1 96 ? 7.170 -0.011 -0.095 1.00 95.31 96 ALA A O 1
ATOM 745 N N . HIS A 1 97 ? 5.461 0.775 -1.337 1.00 97.00 97 HIS A N 1
ATOM 746 C CA . HIS A 1 97 ? 4.934 -0.503 -1.818 1.00 97.00 97 HIS A CA 1
ATOM 747 C C . HIS A 1 97 ? 4.516 -1.438 -0.677 1.00 97.00 97 HIS A C 1
ATOM 749 O O . HIS A 1 97 ? 4.862 -2.625 -0.652 1.00 97.00 97 HIS A O 1
ATOM 755 N N . GLN A 1 98 ? 3.799 -0.883 0.302 1.00 97.81 98 GLN A N 1
ATOM 756 C CA . GLN A 1 98 ? 3.384 -1.606 1.499 1.00 97.81 98 GLN A CA 1
ATOM 757 C C . GLN A 1 98 ? 1.908 -1.397 1.821 1.00 97.81 98 GLN A C 1
ATOM 759 O O . GLN A 1 98 ? 1.350 -0.323 1.621 1.00 97.81 98 GLN A O 1
ATOM 764 N N . ILE A 1 99 ? 1.287 -2.432 2.376 1.00 97.81 99 ILE A N 1
ATOM 765 C CA . ILE A 1 99 ? 0.025 -2.306 3.106 1.00 97.81 99 ILE A CA 1
ATOM 766 C C . ILE A 1 99 ? 0.396 -2.221 4.583 1.00 97.81 99 ILE A C 1
ATOM 768 O O . ILE A 1 99 ? 1.053 -3.131 5.090 1.00 97.81 99 ILE A O 1
ATOM 772 N N . CYS A 1 100 ? -0.017 -1.169 5.282 1.00 96.31 100 CYS A N 1
ATOM 773 C CA . CYS A 1 100 ? 0.283 -0.996 6.701 1.00 96.31 100 CYS A CA 1
ATOM 774 C C . CYS A 1 100 ? -0.988 -1.035 7.543 1.00 96.31 100 CYS A C 1
ATOM 776 O O . CYS A 1 100 ? -1.889 -0.222 7.362 1.00 96.31 100 CYS A O 1
ATOM 778 N N . ARG A 1 101 ? -1.038 -1.953 8.510 1.00 96.94 101 ARG A N 1
ATOM 779 C CA . ARG A 1 101 ? -2.038 -1.950 9.577 1.00 96.94 101 ARG A CA 1
ATOM 780 C C . ARG A 1 101 ? -1.670 -0.904 10.614 1.00 96.94 101 ARG A C 1
ATOM 782 O O . ARG A 1 101 ? -0.524 -0.835 11.069 1.00 96.94 101 ARG A O 1
ATOM 789 N N . ARG A 1 102 ? -2.665 -0.130 11.018 1.00 93.81 102 ARG A N 1
ATOM 790 C CA . ARG A 1 102 ? -2.558 0.968 11.962 1.00 93.81 102 ARG A CA 1
ATOM 791 C C . ARG A 1 102 ? -3.611 0.851 13.052 1.00 93.81 102 ARG A C 1
ATOM 793 O O . ARG A 1 102 ? -4.721 0.357 12.826 1.00 93.81 102 ARG A O 1
ATOM 800 N N . ASP A 1 103 ? -3.247 1.344 14.227 1.00 90.25 103 ASP A N 1
ATOM 801 C CA . ASP A 1 103 ? -4.211 1.618 15.282 1.00 90.25 103 ASP A CA 1
ATOM 802 C C . ASP A 1 103 ? -5.242 2.647 14.793 1.00 90.25 103 ASP A C 1
ATOM 804 O O . ASP A 1 103 ? -4.898 3.608 14.108 1.00 90.25 103 ASP A O 1
ATOM 808 N N . LEU A 1 104 ? -6.512 2.456 15.139 1.00 85.12 104 LEU A N 1
ATOM 809 C CA . LEU A 1 104 ? -7.589 3.306 14.638 1.00 85.12 104 LEU A CA 1
ATOM 810 C C . LEU A 1 104 ? -7.683 4.657 15.371 1.00 85.12 104 LEU A C 1
ATOM 812 O O . LEU A 1 104 ? -8.203 5.617 14.809 1.00 85.12 104 LEU A O 1
ATOM 816 N N . ALA A 1 105 ? -7.200 4.744 16.613 1.00 82.75 105 ALA A N 1
ATOM 817 C CA . ALA A 1 105 ? -7.311 5.950 17.429 1.00 82.75 105 ALA A CA 1
ATOM 818 C C . ALA A 1 105 ? -6.169 6.945 17.182 1.00 82.75 105 ALA A C 1
ATOM 820 O O . ALA A 1 105 ? -6.375 8.149 17.290 1.00 82.75 105 ALA A O 1
ATOM 821 N N . GLN A 1 106 ? -4.974 6.448 16.865 1.00 83.69 106 GLN A N 1
ATOM 822 C CA . GLN A 1 106 ? -3.763 7.259 16.706 1.00 83.69 106 GLN A CA 1
ATOM 823 C C . GLN A 1 106 ? -3.117 7.108 15.326 1.00 83.69 106 GLN A C 1
ATOM 825 O O . GLN A 1 106 ? -2.086 7.721 15.071 1.00 83.69 106 GLN A O 1
ATOM 830 N N . ALA A 1 107 ? -3.657 6.240 14.461 1.00 87.94 107 ALA A N 1
ATOM 831 C CA . ALA A 1 107 ? -3.074 5.887 13.164 1.00 87.94 107 ALA A CA 1
ATOM 832 C C . ALA A 1 107 ? -1.601 5.437 13.236 1.00 87.94 107 ALA A C 1
ATOM 834 O O . ALA A 1 107 ? -0.877 5.442 12.233 1.00 87.94 107 ALA A O 1
ATOM 835 N N . LYS A 1 108 ? -1.162 4.986 14.416 1.00 91.25 108 LYS A N 1
ATOM 836 C CA . LYS A 1 108 ? 0.179 4.458 14.644 1.00 91.25 108 LYS A CA 1
ATOM 837 C C . LYS A 1 108 ? 0.350 3.164 13.858 1.00 91.25 108 LYS A C 1
ATOM 839 O O . LYS A 1 108 ? -0.486 2.271 13.965 1.00 91.25 108 LYS A O 1
ATOM 844 N N . VAL A 1 109 ? 1.444 3.052 13.107 1.00 93.75 109 VAL A N 1
ATOM 845 C CA . VAL A 1 109 ? 1.799 1.817 12.394 1.00 93.75 109 VAL A CA 1
ATOM 846 C C . VAL A 1 109 ? 2.029 0.685 13.393 1.00 93.75 109 VAL A C 1
ATOM 848 O O . VAL A 1 109 ? 2.840 0.809 14.309 1.00 93.75 109 VAL A O 1
ATOM 851 N N . GLU A 1 110 ? 1.325 -0.425 13.190 1.00 96.06 110 GLU A N 1
ATOM 852 C CA . GLU A 1 110 ? 1.484 -1.655 13.968 1.00 96.06 110 GLU A CA 1
ATOM 853 C C . GLU A 1 110 ? 2.296 -2.700 13.201 1.00 96.06 110 GLU 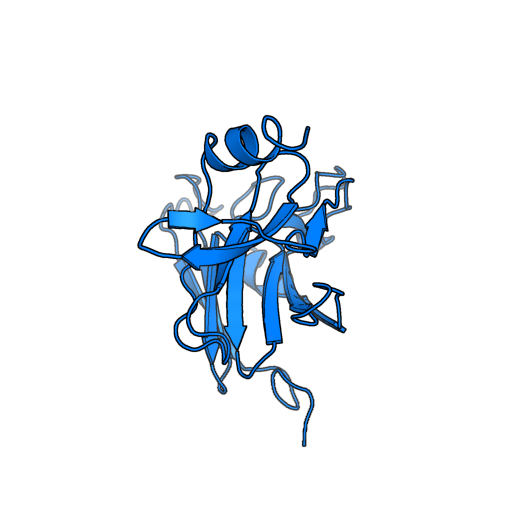A C 1
ATOM 855 O O . GLU A 1 110 ? 3.137 -3.388 13.778 1.00 96.06 110 GLU A O 1
ATOM 860 N N . ARG A 1 111 ? 2.032 -2.841 11.896 1.00 97.00 111 ARG A N 1
ATOM 861 C CA . ARG A 1 111 ? 2.714 -3.796 11.015 1.00 97.00 111 ARG A CA 1
ATOM 862 C C . ARG A 1 111 ? 2.528 -3.402 9.555 1.00 97.00 111 ARG A C 1
ATOM 864 O O . ARG A 1 111 ? 1.453 -2.940 9.193 1.00 97.00 111 ARG A O 1
ATOM 871 N N . CYS A 1 112 ? 3.538 -3.649 8.727 1.00 97.25 112 CYS A N 1
ATOM 872 C CA . CYS A 1 112 ? 3.463 -3.459 7.282 1.00 97.25 112 CYS A CA 1
ATOM 873 C C . CYS A 1 112 ? 3.856 -4.736 6.538 1.00 97.25 112 CYS A C 1
ATOM 875 O O . CYS A 1 112 ? 4.700 -5.500 7.009 1.00 97.25 112 CYS A O 1
ATOM 877 N N . TRP A 1 113 ? 3.256 -4.942 5.369 1.00 97.75 113 TRP A N 1
ATOM 878 C CA . TRP A 1 113 ? 3.573 -6.031 4.450 1.00 97.75 113 TRP A CA 1
ATOM 879 C C . TRP A 1 113 ? 3.930 -5.450 3.091 1.00 97.75 113 TRP A C 1
ATOM 881 O O . TRP A 1 113 ? 3.160 -4.668 2.534 1.00 97.75 113 TRP A O 1
ATOM 891 N N . SER A 1 114 ? 5.096 -5.829 2.571 1.00 97.31 114 SER A N 1
ATOM 892 C CA . SER A 1 114 ? 5.553 -5.395 1.252 1.00 97.31 114 SER A CA 1
ATOM 893 C C . SER A 1 114 ? 4.870 -6.192 0.147 1.00 97.31 114 SER A C 1
ATOM 895 O O . SER A 1 114 ? 4.759 -7.414 0.231 1.00 97.31 114 SER A O 1
ATOM 897 N N . PHE A 1 115 ? 4.468 -5.488 -0.905 1.00 97.19 115 PHE A N 1
ATOM 898 C CA . PHE A 1 115 ? 4.054 -6.063 -2.184 1.00 97.19 115 PHE A CA 1
ATOM 899 C C . PHE A 1 115 ? 5.020 -5.698 -3.323 1.00 97.19 115 PHE A C 1
ATOM 901 O O . PHE A 1 115 ? 4.728 -5.981 -4.488 1.00 97.19 115 PHE A O 1
ATOM 908 N N . ALA A 1 116 ? 6.164 -5.079 -3.001 1.00 96.81 116 ALA A N 1
ATOM 909 C CA . ALA A 1 116 ? 7.131 -4.562 -3.968 1.00 96.81 116 ALA A CA 1
ATOM 910 C C . ALA A 1 116 ? 7.541 -5.619 -5.000 1.00 96.81 116 ALA A C 1
ATOM 912 O O . ALA A 1 116 ? 7.398 -5.386 -6.195 1.00 96.81 116 ALA A O 1
ATOM 913 N N . SER A 1 117 ? 7.946 -6.811 -4.553 1.00 95.62 117 SER A N 1
ATOM 914 C CA . SER A 1 117 ? 8.406 -7.887 -5.440 1.00 95.62 117 SER A CA 1
ATOM 915 C C . SER A 1 117 ? 7.354 -8.358 -6.449 1.00 95.62 117 SER A C 1
ATOM 917 O O . SER A 1 117 ? 7.710 -8.794 -7.538 1.00 95.62 117 SER A O 1
ATOM 919 N N . ALA A 1 118 ? 6.064 -8.260 -6.118 1.00 95.06 118 ALA A N 1
ATOM 920 C CA . ALA A 1 118 ? 4.983 -8.698 -6.996 1.00 95.06 118 ALA A CA 1
ATOM 921 C C . ALA A 1 118 ? 4.590 -7.632 -8.029 1.00 95.06 118 ALA A C 1
ATOM 923 O O . ALA A 1 118 ? 4.355 -7.963 -9.193 1.00 95.06 118 ALA A O 1
ATOM 924 N N . VAL A 1 119 ? 4.509 -6.364 -7.608 1.00 94.94 119 VAL A N 1
ATOM 925 C CA . VAL A 1 119 ? 4.128 -5.234 -8.478 1.00 94.94 119 VAL A CA 1
ATOM 926 C C . VAL A 1 119 ? 5.296 -4.779 -9.354 1.00 94.94 119 VAL A C 1
ATOM 928 O O . VAL A 1 119 ? 5.088 -4.411 -10.506 1.00 94.94 119 VAL A O 1
ATOM 931 N N . LEU A 1 120 ? 6.522 -4.839 -8.833 1.00 95.31 120 LEU A N 1
ATOM 932 C CA . LEU A 1 120 ? 7.743 -4.414 -9.524 1.00 95.31 120 LEU A CA 1
ATOM 933 C C . LEU A 1 120 ? 8.465 -5.572 -10.223 1.00 95.31 120 LEU A C 1
ATOM 935 O O . LEU A 1 120 ? 9.587 -5.395 -10.699 1.00 95.31 120 LEU A O 1
ATOM 939 N N . ALA A 1 121 ? 7.820 -6.739 -10.309 1.00 94.50 121 ALA A N 1
ATOM 940 C CA . ALA A 1 121 ? 8.286 -7.842 -11.135 1.00 94.50 121 ALA A CA 1
ATOM 941 C C . ALA A 1 121 ? 8.457 -7.364 -12.593 1.00 94.50 121 ALA A C 1
ATOM 943 O O . ALA A 1 121 ? 7.579 -6.642 -13.086 1.00 94.50 121 ALA A O 1
ATOM 944 N N . PRO A 1 122 ? 9.546 -7.743 -13.292 1.00 92.81 122 PRO A N 1
ATOM 945 C CA . PRO A 1 122 ? 9.862 -7.219 -14.623 1.00 92.81 122 PRO A CA 1
ATOM 946 C C . PRO A 1 122 ? 8.701 -7.294 -15.622 1.00 92.81 122 PRO A C 1
ATOM 948 O O . PRO A 1 122 ? 8.509 -6.379 -16.413 1.00 92.81 122 PRO A O 1
ATOM 951 N N . GLU A 1 123 ? 7.882 -8.342 -15.549 1.00 92.12 123 GLU A N 1
ATOM 952 C CA . GLU A 1 123 ? 6.755 -8.568 -16.452 1.00 92.12 123 GLU A CA 1
ATOM 953 C C . GLU A 1 123 ? 5.506 -7.715 -16.154 1.00 92.12 123 GLU A C 1
ATOM 955 O O . GLU A 1 123 ? 4.591 -7.655 -16.972 1.00 92.12 123 GLU A O 1
ATOM 960 N N . ARG A 1 124 ? 5.418 -7.058 -14.990 1.00 91.19 124 ARG A N 1
ATOM 961 C CA . ARG A 1 124 ? 4.261 -6.227 -14.576 1.00 91.19 124 ARG A CA 1
ATOM 962 C C . ARG A 1 124 ? 4.607 -4.757 -14.370 1.00 91.19 124 ARG A C 1
ATOM 964 O O . ARG A 1 124 ? 3.705 -3.931 -14.267 1.00 91.19 124 ARG A O 1
ATOM 971 N N . ARG A 1 125 ? 5.894 -4.442 -14.284 1.00 93.25 125 ARG A N 1
ATOM 972 C CA . ARG A 1 125 ? 6.387 -3.133 -13.880 1.00 93.25 125 ARG A CA 1
ATOM 973 C C . ARG A 1 125 ? 6.105 -2.058 -14.934 1.00 93.25 125 ARG A C 1
ATOM 975 O O . ARG A 1 125 ? 6.427 -2.223 -16.108 1.00 93.25 125 ARG A O 1
ATOM 982 N N . TYR A 1 126 ? 5.612 -0.915 -14.465 1.00 94.19 126 TYR A N 1
ATOM 983 C CA . TYR A 1 126 ? 5.678 0.355 -15.189 1.00 94.19 126 TYR A CA 1
ATOM 984 C C . TYR A 1 126 ? 6.958 1.096 -14.794 1.00 94.19 126 TYR A C 1
ATOM 986 O O . TYR A 1 126 ? 7.327 1.126 -13.615 1.00 94.19 126 TYR A O 1
ATOM 994 N N . GLU A 1 127 ? 7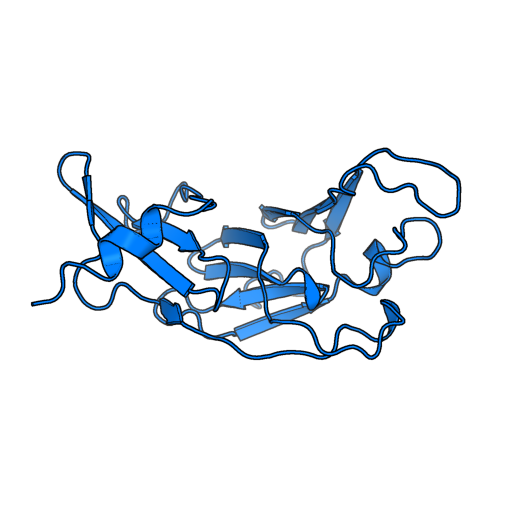.660 1.684 -15.762 1.00 90.62 127 GLU A N 1
ATOM 995 C CA . GLU A 1 127 ? 8.920 2.402 -15.526 1.00 90.62 127 GLU A CA 1
ATOM 996 C C . GLU A 1 127 ? 8.682 3.814 -14.982 1.00 90.62 127 GLU A C 1
ATOM 998 O O . GLU A 1 127 ? 8.945 4.826 -15.629 1.00 90.62 127 GLU A O 1
ATOM 1003 N N . LEU A 1 128 ? 8.167 3.877 -13.756 1.00 91.00 128 LEU A N 1
ATOM 1004 C CA . LEU A 1 128 ? 7.871 5.120 -13.058 1.00 91.00 128 LEU A CA 1
ATOM 1005 C C . LEU A 1 128 ? 8.715 5.243 -11.786 1.00 91.00 128 LEU A C 1
ATOM 1007 O O . LEU A 1 128 ? 8.990 4.243 -11.120 1.00 91.00 128 LEU A O 1
ATOM 1011 N N . PRO A 1 129 ? 9.140 6.464 -11.411 1.00 89.81 129 PRO A N 1
ATOM 1012 C CA . PRO A 1 129 ? 9.970 6.676 -10.228 1.00 89.81 129 PRO A CA 1
ATOM 1013 C C . PRO A 1 129 ? 9.161 6.679 -8.921 1.00 89.81 129 PRO A C 1
ATOM 1015 O O . PRO A 1 129 ? 9.717 6.992 -7.871 1.00 89.81 129 PRO A O 1
ATOM 1018 N N . TYR A 1 130 ? 7.864 6.379 -8.981 1.00 89.50 130 TYR A N 1
ATOM 1019 C CA . TYR A 1 130 ? 6.911 6.370 -7.875 1.00 89.50 130 TYR A CA 1
ATOM 1020 C C . TYR A 1 130 ? 6.016 5.127 -7.967 1.00 89.50 130 TYR A C 1
ATOM 1022 O O . TYR A 1 130 ? 5.950 4.478 -9.008 1.00 89.50 130 TYR A O 1
ATOM 1030 N N . GLY A 1 131 ? 5.344 4.780 -6.868 1.00 91.56 131 GLY A N 1
ATOM 1031 C CA . GLY A 1 131 ? 4.389 3.672 -6.870 1.00 91.56 131 GLY A CA 1
ATOM 1032 C C . GLY A 1 131 ? 3.088 4.031 -7.589 1.00 91.56 131 GLY A C 1
ATOM 1033 O O . GLY A 1 131 ? 2.707 5.195 -7.641 1.00 91.56 131 GLY A O 1
ATOM 1034 N N . VAL A 1 132 ? 2.402 3.012 -8.097 1.00 94.06 132 VAL A N 1
ATOM 1035 C CA . VAL A 1 132 ? 1.190 3.124 -8.940 1.00 94.06 132 VAL A CA 1
ATOM 1036 C C . VAL A 1 132 ? -0.006 2.341 -8.386 1.00 94.06 132 VAL A C 1
ATOM 1038 O O . VAL A 1 132 ? -0.992 2.084 -9.070 1.00 94.06 132 VAL A O 1
ATOM 1041 N N . ALA A 1 133 ? 0.086 1.889 -7.135 1.00 95.69 133 ALA A N 1
ATOM 1042 C CA . ALA A 1 133 ? -1.027 1.232 -6.468 1.00 95.69 133 ALA A CA 1
ATOM 1043 C C . ALA A 1 133 ? -2.007 2.293 -5.942 1.00 95.69 133 ALA A C 1
ATOM 1045 O O . ALA A 1 133 ? -1.666 3.034 -5.021 1.00 95.69 133 ALA A O 1
ATOM 1046 N N . GLU A 1 134 ? -3.220 2.342 -6.493 1.00 93.94 134 GLU A N 1
ATOM 1047 C CA . GLU A 1 134 ? -4.222 3.385 -6.211 1.00 93.94 134 GLU A CA 1
ATOM 1048 C C . GLU A 1 134 ? -5.465 2.883 -5.477 1.00 93.94 134 GLU A C 1
ATOM 1050 O O . GLU A 1 134 ? -6.220 3.689 -4.941 1.00 93.94 134 GLU A O 1
ATOM 1055 N N . ALA A 1 135 ? -5.692 1.568 -5.438 1.00 94.88 135 ALA A N 1
ATOM 1056 C CA . ALA A 1 135 ? -6.865 0.994 -4.786 1.00 94.88 135 ALA A CA 1
ATOM 1057 C C . ALA A 1 135 ? -6.496 -0.183 -3.885 1.00 94.88 135 ALA A C 1
ATOM 1059 O O . ALA A 1 135 ? -5.681 -1.024 -4.257 1.00 94.88 135 ALA A O 1
ATOM 1060 N N . LEU A 1 136 ? -7.145 -0.272 -2.727 1.00 95.94 136 LEU A N 1
ATOM 1061 C CA . LEU A 1 136 ? -7.010 -1.329 -1.734 1.00 95.94 136 LEU A CA 1
ATOM 1062 C C . LEU A 1 136 ? -8.390 -1.861 -1.337 1.00 95.94 136 LEU A C 1
ATOM 1064 O O . LEU A 1 136 ? -9.249 -1.130 -0.843 1.00 95.94 136 LEU A O 1
ATOM 1068 N N . SER A 1 137 ? -8.587 -3.167 -1.459 1.00 95.69 137 SER A N 1
ATOM 1069 C CA . SER A 1 137 ? -9.684 -3.884 -0.799 1.00 95.69 137 SER A CA 1
ATOM 1070 C C . SER A 1 137 ? -9.113 -5.048 -0.007 1.00 95.69 137 SER A C 1
ATOM 1072 O O . SER A 1 137 ? -8.117 -5.633 -0.425 1.00 95.69 137 SER A O 1
ATOM 1074 N N . LEU A 1 138 ? -9.701 -5.378 1.139 1.00 93.12 138 LEU A N 1
ATOM 1075 C CA . LEU A 1 138 ? -9.149 -6.371 2.055 1.00 93.12 138 LEU A CA 1
ATOM 1076 C C . LEU A 1 138 ? -10.268 -7.170 2.724 1.00 93.12 138 LEU A C 1
ATOM 1078 O O . LEU A 1 138 ? -11.286 -6.609 3.125 1.00 93.12 138 LEU A O 1
ATOM 1082 N N . ASP A 1 139 ? -10.064 -8.479 2.835 1.00 94.44 139 ASP A N 1
ATOM 1083 C CA . ASP A 1 139 ? -10.930 -9.412 3.551 1.00 94.44 139 ASP A CA 1
ATOM 1084 C C . ASP A 1 139 ? -10.096 -10.434 4.347 1.00 94.44 139 ASP A C 1
ATOM 1086 O O . ASP A 1 139 ? -8.864 -10.379 4.385 1.00 94.44 139 ASP A O 1
ATOM 1090 N N . ASP A 1 140 ? -10.769 -11.397 4.980 1.00 95.56 140 ASP A N 1
ATOM 1091 C CA . ASP A 1 140 ? -10.119 -12.468 5.748 1.00 95.56 140 ASP A CA 1
ATOM 1092 C C . ASP A 1 140 ? -9.140 -13.310 4.908 1.00 95.56 140 ASP A C 1
ATOM 1094 O O . ASP A 1 140 ? -8.220 -13.922 5.450 1.00 95.56 140 ASP A O 1
ATOM 1098 N N . LYS A 1 141 ? -9.350 -13.377 3.589 1.00 96.62 141 LYS A N 1
ATOM 1099 C CA . LYS A 1 141 ? -8.580 -14.219 2.669 1.00 96.62 141 LYS A CA 1
ATOM 1100 C C . LYS A 1 141 ? -7.403 -13.479 2.063 1.00 96.62 141 LYS A C 1
ATOM 1102 O O . LYS A 1 141 ? -6.482 -14.144 1.590 1.00 96.62 141 LYS A O 1
ATOM 1107 N N . GLY A 1 142 ? -7.416 -12.149 2.051 1.00 97.25 142 GLY A N 1
ATOM 1108 C CA . GLY A 1 142 ? -6.303 -11.371 1.542 1.00 97.25 142 GLY A CA 1
ATOM 1109 C C . GLY A 1 142 ? -6.645 -9.952 1.132 1.00 97.25 142 GLY A C 1
ATOM 1110 O O . GLY A 1 142 ? -7.505 -9.313 1.729 1.00 97.25 142 GLY A O 1
ATOM 1111 N N . ALA A 1 143 ? -5.908 -9.449 0.146 1.00 98.00 143 ALA A N 1
ATOM 1112 C CA . ALA A 1 143 ? -6.024 -8.078 -0.330 1.00 98.00 143 ALA A CA 1
ATOM 1113 C C . ALA A 1 143 ? -6.024 -8.015 -1.857 1.00 98.00 143 ALA A C 1
ATOM 1115 O O . ALA A 1 143 ? -5.366 -8.815 -2.522 1.00 98.00 143 ALA A O 1
ATOM 1116 N N . TRP A 1 144 ? -6.734 -7.034 -2.400 1.00 98.44 144 TRP A N 1
ATOM 1117 C CA . TRP A 1 144 ? -6.709 -6.658 -3.805 1.00 98.44 144 TRP A CA 1
ATOM 1118 C C . TRP A 1 144 ? -6.086 -5.280 -3.932 1.00 98.44 144 TRP A C 1
ATOM 1120 O O . TRP A 1 144 ? -6.517 -4.353 -3.244 1.00 98.44 144 TRP A O 1
ATOM 1130 N N . LEU A 1 145 ? -5.105 -5.163 -4.823 1.00 98.00 145 LEU A N 1
ATOM 1131 C CA . LEU A 1 145 ? -4.488 -3.899 -5.196 1.00 98.00 145 LEU A CA 1
ATOM 1132 C C . LEU A 1 145 ? -4.883 -3.546 -6.624 1.00 98.00 145 LEU A C 1
ATOM 1134 O O . LEU A 1 145 ? -4.649 -4.349 -7.527 1.00 98.00 145 LEU A O 1
ATOM 1138 N N . GLY A 1 146 ? -5.466 -2.367 -6.821 1.00 97.69 146 GLY A N 1
ATOM 1139 C CA . GLY A 1 146 ? -5.627 -1.774 -8.145 1.00 97.69 146 GLY A CA 1
ATOM 1140 C C . GLY A 1 146 ? -4.371 -1.002 -8.516 1.00 97.69 146 GLY A C 1
ATOM 1141 O O . GLY A 1 146 ? -3.945 -0.126 -7.762 1.00 97.69 146 GLY A O 1
ATOM 1142 N N . ILE A 1 147 ? -3.780 -1.354 -9.652 1.00 96.75 147 ILE A N 1
ATOM 1143 C CA . ILE A 1 147 ? -2.628 -0.674 -10.231 1.00 96.75 147 ILE A CA 1
ATOM 1144 C C . ILE A 1 147 ? -3.129 0.216 -11.360 1.00 96.75 147 ILE A C 1
ATOM 1146 O O . ILE A 1 147 ? -3.639 -0.295 -12.358 1.00 96.75 147 ILE A O 1
ATOM 1150 N N . ASP A 1 148 ? -2.992 1.525 -11.174 1.00 94.19 148 ASP A N 1
ATOM 1151 C CA . ASP A 1 148 ? -3.315 2.539 -12.174 1.00 94.19 148 ASP A CA 1
ATOM 1152 C C . ASP A 1 148 ? -2.014 3.076 -12.756 1.00 94.19 148 ASP A C 1
ATOM 1154 O O . ASP A 1 148 ? -1.174 3.654 -12.067 1.00 94.19 148 ASP A O 1
ATOM 1158 N N . ASN A 1 149 ? -1.833 2.836 -14.041 1.00 91.81 149 ASN A N 1
ATOM 1159 C CA . ASN A 1 149 ? -0.616 3.158 -14.749 1.00 91.81 149 ASN A CA 1
ATOM 1160 C C . ASN A 1 149 ? -0.600 4.567 -15.333 1.00 91.81 149 ASN A C 1
ATOM 1162 O O . ASN A 1 149 ? 0.412 4.917 -15.934 1.00 91.81 149 ASN A O 1
ATOM 1166 N N . GLY A 1 150 ? -1.672 5.359 -15.203 1.00 88.56 150 GLY A N 1
ATOM 1167 C CA . GLY A 1 150 ? -1.726 6.714 -15.760 1.00 88.56 150 GLY A CA 1
ATOM 1168 C C . GLY A 1 150 ? -1.350 6.756 -17.245 1.00 88.56 150 GLY A C 1
ATOM 1169 O O . GLY A 1 150 ? -0.547 7.592 -17.650 1.00 88.56 150 GLY A O 1
ATOM 1170 N N . ASP A 1 151 ? -1.849 5.787 -18.019 1.00 90.94 151 ASP A N 1
ATOM 1171 C CA . ASP A 1 151 ? -1.571 5.570 -19.448 1.00 90.94 151 ASP A CA 1
ATOM 1172 C C . ASP A 1 151 ? -0.118 5.194 -19.815 1.00 90.94 151 ASP A C 1
ATOM 1174 O O . ASP A 1 151 ? 0.212 5.043 -20.994 1.00 90.94 151 ASP A O 1
ATOM 1178 N N . HIS A 1 152 ? 0.768 4.971 -18.839 1.00 94.25 152 HIS A N 1
ATOM 1179 C CA . HIS A 1 152 ? 2.131 4.509 -19.104 1.00 94.25 152 HIS A CA 1
ATOM 1180 C C . HIS A 1 152 ? 2.160 3.041 -19.548 1.00 94.25 152 HIS A C 1
ATOM 1182 O O . HIS A 1 152 ? 1.527 2.177 -18.944 1.00 94.25 152 HIS A O 1
ATOM 1188 N N . ALA A 1 153 ? 2.948 2.730 -20.576 1.00 94.75 153 ALA A N 1
ATOM 1189 C CA . ALA A 1 153 ? 3.162 1.354 -21.014 1.00 94.75 153 ALA A CA 1
ATOM 1190 C C . ALA A 1 153 ? 4.164 0.617 -20.109 1.00 94.75 153 ALA A C 1
ATOM 1192 O O . ALA A 1 153 ? 5.109 1.212 -19.582 1.00 94.75 153 ALA A O 1
ATOM 1193 N N . ARG A 1 154 ? 3.984 -0.698 -19.961 1.00 94.88 154 ARG A N 1
ATOM 1194 C CA . ARG A 1 154 ? 5.033 -1.600 -19.460 1.00 94.88 154 ARG A CA 1
ATOM 1195 C C . ARG A 1 154 ? 6.117 -1.798 -20.528 1.00 94.88 154 ARG A C 1
ATOM 1197 O O . ARG A 1 154 ? 5.955 -1.395 -21.678 1.00 94.88 154 ARG A O 1
ATOM 1204 N N . ALA A 1 155 ? 7.199 -2.492 -20.169 1.00 93.50 155 ALA A N 1
ATOM 1205 C CA . ALA A 1 155 ? 8.291 -2.817 -21.095 1.00 93.50 155 ALA A CA 1
ATOM 1206 C C . ALA A 1 155 ? 7.843 -3.626 -22.335 1.00 93.50 155 ALA A C 1
ATOM 1208 O O . ALA A 1 155 ? 8.485 -3.553 -23.379 1.00 93.50 155 ALA A O 1
ATOM 1209 N N . ASP A 1 156 ? 6.740 -4.376 -22.235 1.00 94.56 156 ASP A N 1
ATOM 1210 C CA . ASP A 1 156 ? 6.133 -5.133 -23.341 1.00 94.56 156 ASP A CA 1
ATOM 1211 C C . ASP A 1 156 ? 5.173 -4.298 -24.217 1.00 94.56 156 ASP A C 1
ATOM 1213 O O . ASP A 1 156 ? 4.604 -4.819 -25.175 1.00 94.56 156 ASP A O 1
ATOM 1217 N N . GLY A 1 157 ? 4.986 -3.012 -23.904 1.00 95.50 157 GLY A N 1
ATOM 1218 C CA . GLY A 1 157 ? 4.071 -2.110 -24.602 1.00 95.50 157 GLY A CA 1
ATOM 1219 C C . GLY A 1 157 ? 2.613 -2.171 -24.129 1.00 95.50 157 GLY A C 1
ATOM 1220 O O . GLY A 1 157 ? 1.795 -1.397 -24.622 1.00 95.50 157 GLY A O 1
ATOM 1221 N N . ASP A 1 158 ? 2.255 -3.045 -23.184 1.00 94.88 158 ASP A N 1
ATOM 1222 C CA . ASP A 1 158 ? 0.890 -3.110 -22.653 1.00 94.88 158 ASP A CA 1
ATOM 1223 C C . ASP A 1 158 ? 0.593 -1.903 -21.748 1.00 94.88 158 ASP A C 1
ATOM 1225 O O . ASP A 1 158 ? 1.345 -1.598 -20.819 1.00 94.88 158 ASP A O 1
ATOM 1229 N N . VAL A 1 159 ? -0.529 -1.237 -22.015 1.00 95.38 159 VAL A N 1
ATOM 1230 C CA . VAL A 1 159 ? -0.993 -0.016 -21.333 1.00 95.38 159 VAL A CA 1
ATOM 1231 C C . VAL A 1 159 ? -2.191 -0.265 -20.420 1.00 95.38 159 VAL A C 1
ATOM 1233 O O . VAL A 1 159 ? -2.786 0.679 -19.910 1.00 95.38 159 VAL A O 1
ATOM 1236 N N . ARG A 1 160 ? -2.621 -1.516 -20.239 1.00 95.44 160 ARG A N 1
ATOM 1237 C CA . ARG A 1 160 ? -3.801 -1.801 -19.416 1.00 95.44 160 ARG A CA 1
ATOM 1238 C C . ARG A 1 160 ? -3.451 -1.730 -17.930 1.00 95.44 160 ARG A C 1
ATOM 1240 O O . ARG A 1 160 ? -2.493 -2.399 -17.545 1.00 95.44 160 ARG A O 1
ATOM 1247 N N . PRO A 1 161 ? -4.244 -1.040 -17.090 1.00 95.88 161 PRO A N 1
ATOM 1248 C CA . PRO A 1 161 ? -4.156 -1.191 -15.642 1.00 95.88 161 PRO A CA 1
ATOM 1249 C C . PRO A 1 161 ? -4.553 -2.616 -15.236 1.00 95.88 161 PRO A C 1
ATOM 1251 O O . PRO A 1 161 ? -5.218 -3.339 -15.988 1.00 95.88 161 PRO A O 1
ATOM 1254 N N . PHE A 1 162 ? -4.176 -3.037 -14.031 1.00 96.00 162 PHE A N 1
ATOM 1255 C CA . PHE A 1 162 ? -4.481 -4.388 -13.560 1.00 96.00 162 PHE A CA 1
ATOM 1256 C C . PHE A 1 162 ? -4.782 -4.451 -12.067 1.00 96.00 162 PHE A C 1
ATOM 1258 O O . PHE A 1 162 ? -4.462 -3.551 -11.295 1.00 96.00 162 PHE A O 1
ATOM 1265 N N . VAL A 1 163 ? -5.395 -5.560 -11.653 1.00 97.38 163 VAL A N 1
ATOM 1266 C CA . VAL A 1 163 ? -5.653 -5.869 -10.245 1.00 97.38 163 VAL A CA 1
ATOM 1267 C C . VAL A 1 163 ? -4.825 -7.080 -9.840 1.00 97.38 163 VAL A C 1
ATOM 1269 O O . VAL A 1 163 ? -4.874 -8.118 -10.501 1.00 97.38 163 VAL A O 1
ATOM 1272 N N . LEU A 1 164 ? -4.096 -6.971 -8.731 1.00 96.56 164 LEU A N 1
ATOM 1273 C CA . LEU A 1 164 ? -3.423 -8.106 -8.099 1.00 96.56 164 LEU A CA 1
ATOM 1274 C C . LEU A 1 164 ? -4.147 -8.518 -6.834 1.00 96.56 164 LEU A C 1
ATOM 1276 O O . LEU A 1 164 ? -4.512 -7.678 -6.016 1.00 96.56 164 LEU A O 1
ATOM 1280 N N . ARG A 1 165 ? -4.292 -9.830 -6.651 1.00 97.44 165 ARG A N 1
ATOM 1281 C CA . ARG A 1 165 ? -4.788 -10.415 -5.412 1.00 97.44 165 ARG A CA 1
ATOM 1282 C C . ARG A 1 165 ? -3.644 -11.079 -4.657 1.00 97.44 165 ARG A C 1
ATOM 1284 O O . ARG A 1 165 ? -2.963 -11.945 -5.197 1.00 97.44 165 ARG A O 1
ATOM 1291 N N . PHE A 1 166 ? -3.501 -10.718 -3.392 1.00 97.62 166 PHE A N 1
ATOM 1292 C CA . PHE A 1 166 ? -2.586 -11.327 -2.437 1.00 97.62 166 PHE A CA 1
ATOM 1293 C C . PHE A 1 166 ? -3.376 -12.177 -1.454 1.00 97.62 166 PHE A C 1
ATOM 1295 O O . PHE A 1 166 ? -4.488 -11.807 -1.079 1.00 97.62 166 PHE A O 1
ATOM 1302 N N . ALA A 1 167 ? -2.803 -13.296 -1.017 1.00 97.69 167 ALA A N 1
ATOM 1303 C CA . ALA A 1 167 ? -3.319 -14.016 0.140 1.00 97.69 167 ALA A CA 1
ATOM 1304 C C . ALA A 1 167 ? -3.070 -13.204 1.420 1.00 97.69 167 ALA A C 1
ATOM 1306 O O . ALA A 1 167 ? -2.112 -12.430 1.501 1.00 97.69 167 ALA A O 1
ATOM 1307 N N . ALA A 1 168 ? -3.917 -13.398 2.428 1.00 96.31 168 ALA A N 1
ATOM 1308 C CA . ALA A 1 168 ? -3.673 -12.860 3.756 1.00 96.31 168 ALA A CA 1
ATOM 1309 C C . ALA A 1 168 ? -2.337 -13.403 4.296 1.00 96.31 168 ALA A C 1
ATOM 1311 O O . ALA A 1 168 ? -1.966 -14.547 4.005 1.00 96.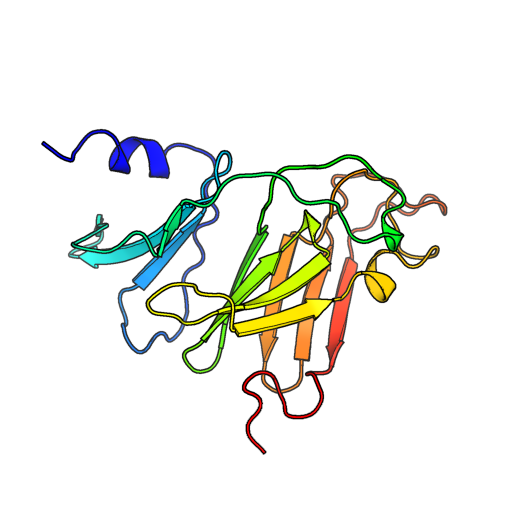31 168 ALA A O 1
ATOM 1312 N N . PRO A 1 169 ? -1.600 -12.606 5.085 1.00 95.06 169 PRO A N 1
ATOM 1313 C CA . PRO A 1 169 ? -0.348 -13.048 5.677 1.00 95.06 169 PRO A CA 1
ATOM 1314 C C . PRO A 1 169 ? -0.577 -14.233 6.622 1.00 95.06 169 PRO A C 1
ATOM 1316 O O . PRO A 1 169 ? -1.676 -14.444 7.140 1.00 95.06 169 PRO A O 1
ATOM 1319 N N . ALA A 1 170 ? 0.481 -14.999 6.889 1.00 92.31 170 ALA A N 1
ATOM 1320 C CA . ALA A 1 170 ? 0.424 -16.069 7.879 1.00 92.31 170 ALA A CA 1
ATOM 1321 C C . ALA A 1 170 ? -0.011 -15.512 9.251 1.00 92.31 170 ALA A C 1
ATOM 1323 O O . ALA A 1 170 ? 0.587 -14.562 9.756 1.00 92.31 170 ALA A O 1
ATOM 1324 N N . GLY A 1 171 ? -1.055 -16.104 9.844 1.00 90.69 171 GLY A N 1
ATOM 1325 C CA . GLY A 1 171 ? -1.692 -15.589 11.069 1.00 90.69 171 GLY A CA 1
ATOM 1326 C C . GLY A 1 171 ? -2.741 -14.492 10.831 1.00 90.69 171 GLY A C 1
ATOM 1327 O O . GLY A 1 171 ? -3.212 -13.877 11.782 1.00 90.69 171 GLY A O 1
ATOM 1328 N N . GLY A 1 172 ? -3.109 -14.239 9.573 1.00 94.56 172 GLY A N 1
ATOM 1329 C CA . GLY A 1 172 ? -4.117 -13.256 9.197 1.00 94.56 172 GLY A CA 1
ATOM 1330 C C . GLY A 1 172 ? -3.671 -11.811 9.415 1.00 94.56 172 GLY A C 1
ATOM 1331 O O . GLY A 1 172 ? -2.589 -11.509 9.922 1.00 94.56 172 GLY A O 1
ATOM 1332 N N . TRP A 1 173 ? -4.539 -10.881 9.030 1.00 95.00 173 TRP A N 1
ATOM 1333 C CA . TRP A 1 173 ? -4.244 -9.451 9.111 1.00 95.00 173 TRP A CA 1
ATOM 1334 C C . TRP A 1 173 ? -4.159 -8.917 10.542 1.00 95.00 173 TRP A C 1
ATOM 1336 O O . TRP A 1 173 ? -3.502 -7.902 10.768 1.00 95.00 173 TRP A O 1
ATOM 1346 N N . LEU A 1 174 ? -4.797 -9.581 11.512 1.00 93.44 174 LEU A N 1
ATOM 1347 C CA . LEU A 1 174 ? -4.802 -9.176 12.923 1.00 93.44 174 LEU A CA 1
ATOM 1348 C C . LEU A 1 174 ? -3.674 -9.824 13.743 1.00 93.44 174 LEU A C 1
ATOM 1350 O O . LEU A 1 174 ? -3.212 -9.216 14.707 1.00 93.44 174 LEU A O 1
ATOM 1354 N N . GLY A 1 175 ? -3.099 -10.936 13.277 1.00 82.31 175 GLY A N 1
ATOM 1355 C CA . GLY A 1 175 ? -2.028 -11.644 13.984 1.00 82.31 175 GLY A CA 1
ATOM 1356 C C . GLY A 1 175 ? -2.521 -12.591 15.078 1.00 82.31 175 GLY A C 1
ATOM 1357 O O . GLY A 1 175 ? -1.691 -13.124 15.811 1.00 82.31 175 GLY A O 1
ATOM 1358 N N . ASP A 1 176 ? -3.832 -12.815 15.161 1.00 61.38 176 ASP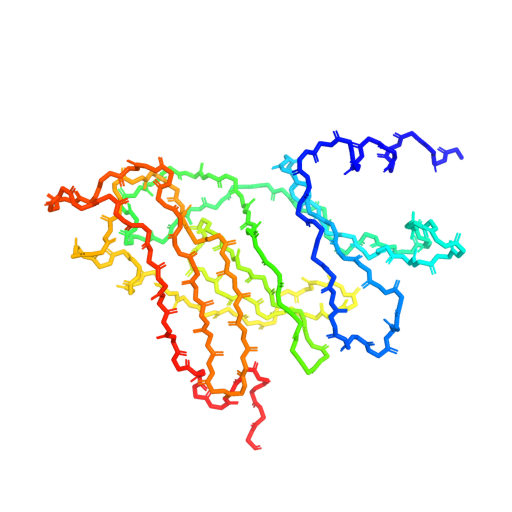 A N 1
ATOM 1359 C CA . ASP A 1 176 ? -4.446 -13.739 16.106 1.00 61.38 176 ASP A CA 1
ATOM 1360 C C . ASP A 1 176 ? -4.491 -15.142 15.477 1.00 61.38 176 ASP A C 1
ATOM 1362 O O . ASP A 1 176 ? -5.102 -15.350 14.423 1.00 61.38 176 ASP A O 1
ATOM 1366 N N . LYS A 1 177 ? -3.808 -16.098 16.109 1.00 47.91 177 LYS A N 1
ATOM 1367 C CA . LYS A 1 177 ? -4.136 -17.523 16.014 1.00 47.91 177 LYS A CA 1
ATOM 1368 C C . LYS A 1 177 ? -4.894 -17.915 17.269 1.00 47.91 177 LYS A C 1
ATOM 1370 O O . LYS A 1 177 ? -4.444 -17.480 18.351 1.00 47.91 177 LYS A O 1
#

Radius of gyration: 17.07 Å; chains: 1; bounding box: 45×48×44 Å

Secondary structure (DSSP, 8-state):
---SHHHHTTSS----EEPS--SSTTEEEEE-SSS-EEEEEEEETTEEE--SS-EEEE---EEPPPGGG-----EE----EEEEETTEEEEEETTTTEEEEE-TTT--EEEEEE-HHHHSSTTT-B--SS--EEEEEEETTEEEEEE--TTPPBTTS----EEEEEEPPTTTTT---

pLDDT: mean 80.35, std 20.93, range [24.98, 98.44]

Organism: Pseudomonas aeruginosa (NCBI:txid287)

Foldseek 3Di:
DPDPPVVVQVVPDWDWDDDDDDPQNFWIWTFHDAQTWIFTWGDDPNDTHRDDPGTQHRHWDWDQEDVLLVDRDTDIWDFQDWDDDPQWIWTHGFRNQWIFIAHPPRRHTDDIDHPSCVCSPLVNDFNDSTGQFRDWDADQFWIKTWGQNVQTAHPVRDRDTDIDTDGAPVCGPVNDD

Sequence (177 aa):
MASSASARLLDTDNHLRRGLDSPRRDAGLAAERERRGLLVAHRDNSAWRCEGSCVLLAEGGKIEPPPELGSARKLPKDFSDLAFYRGKLFTLERLAHQICRRDLAQAKVERCWSFASAVLAPERRYELPYGVAEALSLDDKGAWLGIDNGDHARADGDVRPFVLRFAAPAGGWLGDK